Protein AF-A0A923D5Y3-F1 (afdb_monomer)

Radius of gyration: 16.71 Å; Cα contacts (8 Å, |Δi|>4): 85; chains: 1; bounding box: 42×31×34 Å

Structure (mmCIF, N/CA/C/O backbone):
data_AF-A0A923D5Y3-F1
#
_entry.id   AF-A0A923D5Y3-F1
#
loop_
_atom_site.group_PDB
_atom_site.id
_atom_site.type_symbol
_atom_site.label_atom_id
_atom_site.label_alt_id
_atom_site.label_comp_id
_atom_site.label_asym_id
_atom_site.label_entity_id
_atom_site.label_seq_id
_atom_site.pdbx_PDB_ins_code
_atom_site.Cartn_x
_atom_site.Cartn_y
_atom_site.Cartn_z
_atom_site.occupancy
_atom_site.B_iso_or_equiv
_atom_site.auth_seq_id
_atom_site.auth_comp_id
_atom_site.auth_asym_id
_atom_site.auth_atom_id
_atom_site.pdbx_PDB_model_num
ATOM 1 N N . MET A 1 1 ? 22.911 4.602 4.098 1.00 36.56 1 MET A N 1
ATOM 2 C CA . MET A 1 1 ? 21.770 3.759 4.520 1.00 36.56 1 MET A CA 1
ATOM 3 C C . MET A 1 1 ? 20.627 4.672 4.923 1.00 36.56 1 MET A C 1
ATOM 5 O O . MET A 1 1 ? 20.439 4.949 6.097 1.00 36.56 1 MET A O 1
ATOM 9 N N . SER A 1 2 ? 19.920 5.20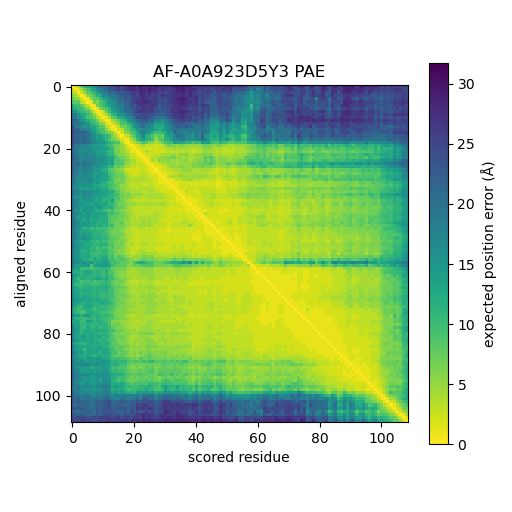9 3.938 1.00 39.72 2 SER A N 1
ATOM 10 C CA . SER A 1 2 ? 18.701 5.985 4.152 1.00 39.72 2 SER A CA 1
ATOM 11 C C . SER A 1 2 ? 17.757 5.620 3.015 1.00 39.72 2 SER A C 1
ATOM 13 O O . SER A 1 2 ? 17.701 6.301 1.995 1.00 39.72 2 SER A O 1
ATOM 15 N N . GLU A 1 3 ? 17.090 4.477 3.151 1.00 41.41 3 GLU A N 1
ATOM 16 C CA . GLU A 1 3 ? 16.022 4.052 2.244 1.00 41.41 3 GLU A CA 1
ATOM 17 C C . GLU A 1 3 ? 14.766 4.871 2.558 1.00 41.41 3 GLU A C 1
ATOM 19 O O . GLU A 1 3 ? 13.811 4.392 3.163 1.00 41.41 3 GLU A O 1
ATOM 24 N N . LYS A 1 4 ? 14.789 6.151 2.183 1.00 42.00 4 LYS A N 1
ATOM 25 C CA . LYS A 1 4 ? 13.557 6.876 1.889 1.00 42.00 4 LYS A CA 1
ATOM 26 C C . LYS A 1 4 ? 13.284 6.622 0.414 1.00 42.00 4 LYS A C 1
ATOM 28 O O . LYS A 1 4 ? 14.034 7.100 -0.433 1.00 42.00 4 LYS A O 1
ATOM 33 N N . PHE A 1 5 ? 12.254 5.840 0.103 1.00 40.81 5 PHE A N 1
ATOM 34 C CA . PHE A 1 5 ? 11.695 5.838 -1.245 1.00 40.81 5 PHE A CA 1
ATOM 35 C C . PHE A 1 5 ? 11.221 7.265 -1.521 1.00 40.81 5 PHE A C 1
ATOM 37 O O . PHE A 1 5 ? 10.327 7.748 -0.844 1.00 40.81 5 PHE A O 1
ATOM 44 N N . ILE A 1 6 ? 11.877 7.984 -2.428 1.00 42.19 6 ILE A N 1
ATOM 45 C CA . ILE A 1 6 ? 11.481 9.350 -2.768 1.00 42.19 6 ILE A CA 1
ATOM 46 C C . ILE A 1 6 ? 10.344 9.273 -3.786 1.00 42.19 6 ILE A C 1
ATOM 48 O O . ILE A 1 6 ? 10.546 8.854 -4.923 1.00 42.19 6 ILE A O 1
ATOM 52 N N . VAL A 1 7 ? 9.169 9.745 -3.386 1.00 45.78 7 VAL A N 1
ATOM 53 C CA . VAL A 1 7 ? 8.266 10.493 -4.264 1.00 45.78 7 VAL A CA 1
ATOM 54 C C . VAL A 1 7 ? 7.799 11.703 -3.468 1.00 45.78 7 VAL A C 1
ATOM 56 O O . VAL A 1 7 ? 7.552 11.603 -2.270 1.00 45.78 7 VAL A O 1
ATOM 59 N N . HIS A 1 8 ? 7.844 12.857 -4.127 1.00 40.53 8 HIS A N 1
ATOM 60 C CA . HIS A 1 8 ? 7.824 14.186 -3.530 1.00 40.53 8 HIS A CA 1
ATOM 61 C C . HIS A 1 8 ? 6.669 14.422 -2.548 1.00 40.53 8 HIS A C 1
ATOM 63 O O . HIS A 1 8 ? 5.522 14.074 -2.821 1.00 40.53 8 HIS A O 1
ATOM 69 N N . ASP A 1 9 ? 7.019 15.087 -1.444 1.00 42.66 9 ASP A N 1
ATOM 70 C CA . ASP A 1 9 ? 6.130 15.630 -0.423 1.00 42.66 9 ASP A CA 1
ATOM 71 C C . ASP A 1 9 ? 4.900 16.329 -1.026 1.00 42.66 9 ASP A C 1
ATOM 73 O O . ASP A 1 9 ? 5.021 17.305 -1.768 1.00 42.66 9 ASP A O 1
ATOM 77 N N . LEU A 1 10 ? 3.709 15.896 -0.612 1.00 44.69 10 LEU A N 1
ATOM 78 C CA . LEU A 1 10 ? 2.531 16.755 -0.563 1.00 44.69 10 LEU A CA 1
ATOM 79 C C . LEU A 1 10 ? 2.150 16.905 0.905 1.00 44.69 10 LEU A C 1
ATOM 81 O O . LEU A 1 10 ? 1.468 16.072 1.498 1.00 44.69 10 LEU A O 1
ATOM 85 N N . GLN A 1 11 ? 2.667 17.975 1.502 1.00 43.66 11 GLN A N 1
ATOM 86 C CA . GLN A 1 11 ? 2.277 18.439 2.822 1.00 43.66 11 GLN A CA 1
ATOM 87 C C . GLN A 1 11 ? 0.757 18.679 2.856 1.00 43.66 11 GLN A C 1
ATOM 89 O O . GLN A 1 11 ? 0.255 19.612 2.238 1.00 43.66 11 GLN A O 1
ATOM 94 N N . GLY A 1 12 ? 0.040 17.874 3.637 1.00 47.16 12 GLY A N 1
ATOM 95 C CA . GLY A 1 12 ? -0.961 18.427 4.552 1.00 47.16 12 GLY A CA 1
ATOM 96 C C . GLY A 1 12 ? -2.444 18.223 4.254 1.00 47.16 12 GLY A C 1
ATOM 97 O O . GLY A 1 12 ? -3.210 18.280 5.205 1.00 47.16 12 GLY A O 1
ATOM 98 N N . GLU A 1 13 ? -2.885 17.913 3.038 1.00 43.97 13 GLU A N 1
ATOM 99 C CA . GLU A 1 13 ? -4.293 17.561 2.782 1.00 43.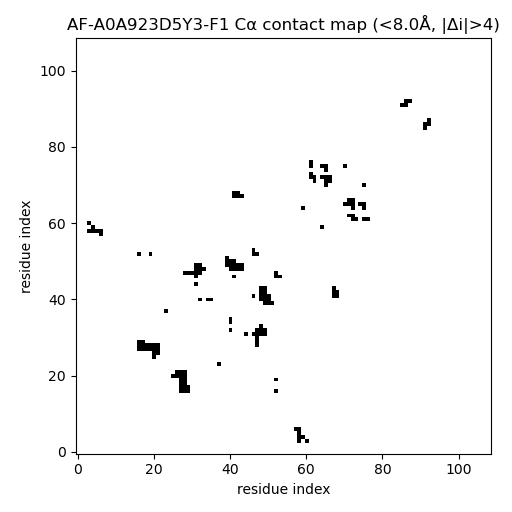97 13 GLU A CA 1
ATOM 100 C C . GLU A 1 13 ? -4.371 16.469 1.711 1.00 43.97 13 GLU A C 1
ATOM 102 O O . GLU A 1 13 ? -3.552 16.431 0.797 1.00 43.97 13 GLU A O 1
ATOM 107 N N . CYS A 1 14 ? -5.334 15.552 1.828 1.00 46.88 14 CYS A N 1
ATOM 108 C CA . CYS A 1 14 ? -5.532 14.432 0.905 1.00 46.88 14 CYS A CA 1
ATOM 109 C C . CYS A 1 14 ? -6.626 14.760 -0.141 1.00 46.88 14 CYS A C 1
ATOM 111 O O . CYS A 1 14 ? -7.755 14.294 0.019 1.00 46.88 14 CYS A O 1
ATOM 113 N N . PRO A 1 15 ? -6.356 15.497 -1.242 1.00 51.91 15 PRO A N 1
ATOM 114 C CA . PRO A 1 15 ? -7.381 15.853 -2.233 1.00 51.91 15 PRO A CA 1
ATOM 115 C C . PRO A 1 15 ? -7.836 14.671 -3.113 1.00 51.91 15 PRO A C 1
ATOM 117 O O . PRO A 1 15 ? -8.761 14.810 -3.911 1.00 51.91 15 PRO A O 1
ATOM 120 N N . LEU A 1 16 ? -7.197 13.499 -2.996 1.00 52.81 16 LEU A N 1
ATOM 121 C CA . LEU A 1 16 ? -7.345 12.377 -3.934 1.00 52.81 16 LEU A CA 1
ATOM 122 C C . LEU A 1 16 ? -8.346 11.291 -3.496 1.00 52.81 16 LEU A C 1
ATOM 124 O O . LEU A 1 16 ? -8.509 10.290 -4.188 1.00 52.81 16 LEU A O 1
ATOM 128 N N . THR A 1 17 ? -9.064 11.459 -2.387 1.00 56.12 17 THR A N 1
ATOM 129 C CA . THR A 1 17 ? -10.107 10.498 -1.965 1.00 56.12 17 THR A CA 1
ATOM 130 C C . THR A 1 17 ? -11.287 10.459 -2.954 1.00 56.12 17 THR A C 1
ATOM 132 O O . THR A 1 17 ? -11.890 9.412 -3.188 1.00 56.12 17 THR A O 1
ATOM 135 N N . ASN A 1 18 ? -11.532 11.567 -3.662 1.00 58.53 18 ASN A N 1
ATOM 136 C CA . ASN A 1 18 ? -12.633 11.723 -4.617 1.00 58.53 18 ASN A CA 1
ATOM 137 C C . ASN A 1 18 ? -12.410 11.120 -6.019 1.00 58.53 18 ASN A C 1
ATOM 139 O O . ASN A 1 18 ? -13.321 11.186 -6.842 1.00 58.53 18 ASN A O 1
ATOM 143 N N . ILE A 1 19 ? -11.251 10.527 -6.323 1.00 68.88 19 ILE A N 1
ATOM 144 C CA . ILE A 1 19 ? -10.992 9.907 -7.643 1.00 68.88 19 ILE A CA 1
ATOM 145 C C . ILE A 1 19 ? -11.030 8.378 -7.627 1.00 68.88 19 ILE A C 1
ATOM 147 O O . ILE A 1 19 ? -11.199 7.753 -8.676 1.00 68.88 19 ILE A O 1
ATOM 151 N N . TYR A 1 20 ? -10.910 7.752 -6.459 1.00 75.75 20 TYR A N 1
ATOM 152 C CA . TYR A 1 20 ? -10.777 6.303 -6.374 1.00 75.75 20 TYR A CA 1
ATOM 153 C C . TYR A 1 20 ? -12.096 5.633 -6.008 1.00 75.75 20 TYR A C 1
ATOM 155 O O . TYR A 1 20 ? -12.775 6.015 -5.056 1.00 75.75 20 TYR A O 1
ATOM 163 N N . LYS A 1 21 ? -12.465 4.608 -6.783 1.00 83.94 21 LYS A N 1
ATOM 164 C CA . LYS A 1 21 ? -13.668 3.805 -6.549 1.00 83.94 21 LYS A CA 1
ATOM 165 C C . LYS A 1 21 ? -13.351 2.632 -5.635 1.00 83.94 21 LYS A C 1
ATOM 167 O O . LYS A 1 21 ? -12.441 1.846 -5.895 1.00 83.94 21 LYS A O 1
ATOM 172 N N . CYS A 1 22 ? -14.156 2.468 -4.595 1.00 85.06 22 CYS A N 1
ATOM 173 C CA . CYS A 1 22 ? -14.118 1.292 -3.750 1.00 85.06 22 CYS A CA 1
ATOM 174 C C . CYS A 1 22 ? -14.478 0.060 -4.588 1.00 85.06 22 CYS A C 1
ATOM 176 O O . CYS A 1 22 ? -15.593 -0.044 -5.097 1.00 85.06 22 CYS A O 1
ATOM 178 N N . LYS A 1 23 ? -13.572 -0.917 -4.672 1.00 81.50 23 LYS A N 1
ATOM 179 C CA . LYS A 1 23 ? -13.820 -2.176 -5.393 1.00 81.50 23 LYS A CA 1
ATOM 180 C C . LYS A 1 23 ? -15.042 -2.941 -4.859 1.00 81.50 23 LYS A C 1
ATOM 182 O O . LYS A 1 23 ? -15.693 -3.642 -5.623 1.00 81.50 23 LYS A O 1
ATOM 187 N N . LYS A 1 24 ? -15.351 -2.806 -3.562 1.00 81.44 24 LYS A N 1
ATOM 188 C CA . LYS A 1 24 ? -16.465 -3.510 -2.906 1.00 81.44 24 LYS A CA 1
ATOM 189 C C . LYS A 1 24 ? -17.784 -2.731 -2.939 1.00 81.44 24 LYS A C 1
ATOM 191 O O . LYS A 1 24 ? -18.810 -3.310 -3.265 1.00 81.44 24 LYS A O 1
ATOM 196 N N . ARG A 1 25 ? -17.763 -1.429 -2.618 1.00 79.88 25 ARG A N 1
ATOM 197 C CA . ARG A 1 25 ? -18.965 -0.565 -2.602 1.00 79.88 25 ARG A CA 1
ATOM 198 C C . ARG A 1 25 ? -19.346 -0.031 -3.988 1.00 79.88 25 ARG A C 1
ATOM 200 O O . ARG A 1 25 ? -20.463 0.436 -4.162 1.00 79.88 25 ARG A O 1
ATOM 207 N N . GLY A 1 26 ? -18.423 -0.014 -4.952 1.00 81.75 26 GLY A N 1
ATOM 208 C CA . GLY A 1 26 ? -18.616 0.556 -6.293 1.00 81.75 26 GLY A CA 1
ATOM 209 C C . GLY A 1 26 ? -18.617 2.094 -6.362 1.00 81.75 26 GLY A C 1
ATOM 210 O O . GLY A 1 26 ? -18.371 2.651 -7.432 1.00 81.75 26 GLY A O 1
ATOM 211 N N . GLY A 1 27 ? -18.853 2.781 -5.239 1.00 84.06 27 GLY A N 1
ATOM 212 C CA . GLY A 1 27 ? -18.798 4.242 -5.104 1.00 84.06 27 GLY A CA 1
ATOM 213 C C . GLY A 1 27 ? -17.398 4.795 -4.819 1.00 84.06 27 GLY A C 1
ATOM 214 O O . GLY A 1 27 ? -16.455 4.039 -4.579 1.00 84.06 27 GLY A O 1
ATOM 215 N N . LEU A 1 28 ? -17.267 6.122 -4.845 1.00 86.00 28 LEU A N 1
ATOM 216 C CA . LEU A 1 28 ? -16.029 6.826 -4.493 1.00 86.00 28 LEU A CA 1
ATOM 217 C C . LEU A 1 28 ? -15.686 6.638 -3.008 1.00 86.00 28 LEU A C 1
ATOM 219 O O . LEU A 1 28 ? -16.579 6.528 -2.166 1.00 86.00 28 LEU A O 1
ATOM 223 N N . ILE A 1 29 ? -14.394 6.589 -2.683 1.00 86.50 29 ILE A N 1
ATOM 224 C CA . ILE A 1 29 ? -13.918 6.424 -1.305 1.00 86.50 29 ILE A CA 1
ATOM 225 C C . ILE A 1 29 ? -13.883 7.798 -0.624 1.00 86.50 29 ILE A C 1
ATOM 227 O O . ILE A 1 29 ? -12.839 8.429 -0.554 1.00 86.50 29 ILE A O 1
ATOM 231 N N . GLN A 1 30 ? -15.036 8.276 -0.154 1.00 83.44 30 GLN A N 1
ATOM 232 C CA . GLN A 1 30 ? -15.179 9.616 0.447 1.00 83.44 30 GLN A CA 1
ATOM 233 C C . GLN A 1 30 ? -15.201 9.606 1.977 1.00 83.44 30 GLN A C 1
ATOM 235 O O . GLN A 1 30 ? -14.979 10.629 2.614 1.00 83.44 30 GLN A O 1
ATOM 240 N N . GLU A 1 31 ? -15.469 8.448 2.566 1.00 86.56 31 GLU A N 1
ATOM 241 C CA . GLU A 1 31 ? -15.677 8.273 3.996 1.00 86.56 31 GLU A CA 1
ATOM 242 C C . GLU A 1 31 ? -15.020 6.979 4.470 1.00 86.56 31 GLU A C 1
ATOM 244 O O . GLU A 1 31 ? -14.6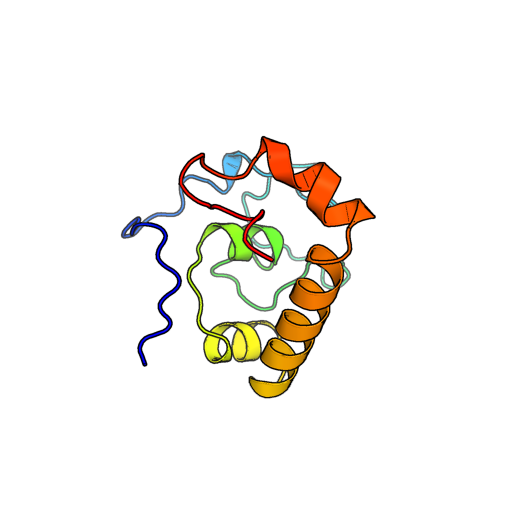62 6.101 3.673 1.00 86.56 31 GLU A O 1
ATOM 249 N N . VAL A 1 32 ? -14.883 6.864 5.787 1.00 89.81 32 VAL A N 1
ATOM 250 C CA . VAL A 1 32 ? -14.333 5.681 6.438 1.00 89.81 32 VAL A CA 1
ATOM 251 C C . VAL A 1 32 ? -15.145 4.448 6.042 1.00 89.81 32 VAL A C 1
ATOM 253 O O . VAL A 1 32 ? -16.369 4.412 6.142 1.00 89.81 32 VAL A O 1
ATOM 256 N N . CYS A 1 33 ? -14.465 3.396 5.591 1.00 90.56 33 CYS A N 1
ATOM 257 C CA . CYS A 1 33 ? -15.126 2.129 5.324 1.00 90.56 33 CYS A CA 1
ATOM 258 C C . CYS A 1 33 ? -15.555 1.475 6.651 1.00 90.56 33 CYS A C 1
ATOM 260 O O . CYS A 1 33 ? -14.710 1.132 7.483 1.00 90.56 33 CYS A O 1
ATOM 262 N N . GLU A 1 34 ? -16.856 1.255 6.843 1.00 89.75 34 GLU A N 1
ATOM 263 C CA . GLU A 1 34 ? -17.412 0.561 8.021 1.00 89.75 34 GLU A CA 1
ATOM 264 C C . GLU A 1 34 ? -17.473 -0.962 7.847 1.00 89.75 34 GLU A C 1
ATOM 266 O O . GLU A 1 34 ? -17.515 -1.712 8.819 1.00 89.75 34 GLU A O 1
ATOM 271 N N . ASP A 1 35 ? -17.407 -1.442 6.606 1.00 89.75 35 ASP A N 1
ATOM 272 C CA . ASP A 1 35 ? -17.493 -2.864 6.301 1.00 89.75 35 ASP A CA 1
ATOM 273 C C . ASP A 1 35 ? -16.245 -3.608 6.799 1.00 89.75 35 ASP A C 1
ATOM 275 O O . ASP A 1 35 ? -15.152 -3.513 6.226 1.00 89.75 35 ASP A O 1
ATOM 279 N N . SER A 1 36 ? -16.417 -4.362 7.884 1.00 89.69 36 SER A N 1
ATOM 280 C CA . SER A 1 36 ? -15.376 -5.177 8.513 1.00 89.69 36 SER A CA 1
ATOM 281 C C . SER A 1 36 ? -14.939 -6.369 7.657 1.00 89.69 36 SER A C 1
ATOM 283 O O . SER A 1 36 ? -13.842 -6.888 7.849 1.00 89.69 36 SER A O 1
ATOM 285 N N . THR A 1 37 ? -15.759 -6.765 6.681 1.00 90.62 37 THR A N 1
ATOM 286 C CA . THR A 1 37 ? -15.511 -7.881 5.757 1.00 90.62 37 THR A CA 1
ATOM 287 C C . THR A 1 37 ? -14.901 -7.421 4.430 1.00 90.62 37 THR A C 1
ATOM 289 O O . THR A 1 37 ? -14.834 -8.184 3.463 1.00 90.62 37 THR A O 1
ATOM 292 N N . CYS A 1 38 ? -14.522 -6.146 4.305 1.00 89.00 38 CYS A N 1
ATOM 293 C CA . CYS A 1 38 ? -13.863 -5.641 3.105 1.00 89.00 38 CYS A CA 1
ATOM 294 C C . CYS A 1 38 ? -12.476 -6.286 2.932 1.00 89.00 38 CYS A C 1
ATOM 296 O O . CYS A 1 38 ? -11.655 -6.257 3.842 1.00 89.00 38 CYS A O 1
ATOM 298 N N . GLU A 1 39 ? -12.209 -6.836 1.741 1.00 88.94 39 GLU A N 1
ATOM 299 C CA . GLU A 1 39 ? -10.926 -7.472 1.383 1.00 88.94 39 GLU A CA 1
ATOM 300 C C . GLU A 1 39 ? -9.734 -6.523 1.584 1.00 88.94 39 GLU A C 1
ATOM 302 O O . GLU A 1 39 ? -8.651 -6.942 1.975 1.00 88.94 39 GLU A O 1
ATOM 307 N N . TRP A 1 40 ? -9.958 -5.230 1.349 1.00 89.25 40 TRP A N 1
ATOM 308 C CA . TRP A 1 40 ? -8.944 -4.175 1.401 1.00 89.25 40 TRP A CA 1
ATOM 309 C C . TRP A 1 40 ? -9.041 -3.346 2.680 1.00 89.25 40 TRP A C 1
ATOM 311 O O . TRP A 1 40 ? -8.630 -2.183 2.692 1.00 89.25 40 TRP A O 1
ATOM 321 N N . ARG A 1 41 ? -9.659 -3.901 3.730 1.00 90.69 41 ARG A N 1
ATOM 322 C CA . ARG A 1 41 ? -9.819 -3.196 4.995 1.00 90.69 41 ARG A CA 1
ATOM 323 C C . ARG A 1 41 ? -8.464 -3.010 5.664 1.00 90.69 41 ARG A C 1
ATOM 325 O O . ARG A 1 41 ? -7.773 -3.978 5.967 1.00 90.69 41 ARG A O 1
ATOM 332 N N . LEU A 1 42 ? -8.153 -1.760 5.973 1.00 90.81 42 LEU A N 1
ATOM 333 C CA . LEU A 1 42 ? -7.045 -1.366 6.834 1.00 90.81 42 LEU A CA 1
ATOM 334 C C . LEU A 1 42 ? -7.622 -0.825 8.145 1.00 90.81 42 LEU A C 1
ATOM 336 O O . LEU A 1 42 ? -8.637 -0.139 8.116 1.00 90.81 42 LEU A O 1
ATOM 340 N N . LYS A 1 43 ? -7.022 -1.122 9.299 1.00 89.12 43 LYS A N 1
ATOM 341 C CA . LYS A 1 43 ? -7.478 -0.569 10.590 1.00 89.12 43 LYS A CA 1
ATOM 342 C C . LYS A 1 43 ? -6.822 0.791 10.845 1.00 89.12 43 LYS A C 1
ATOM 344 O O . LYS A 1 43 ? -6.024 0.930 11.763 1.00 89.12 43 LYS A O 1
ATOM 349 N N . ASN A 1 44 ? -7.113 1.762 9.985 1.00 87.69 44 ASN A N 1
ATOM 350 C CA . ASN A 1 44 ? -6.581 3.116 10.086 1.00 87.69 44 ASN A CA 1
ATOM 351 C C . ASN A 1 44 ? -7.566 4.109 9.447 1.00 87.69 44 ASN A C 1
ATOM 353 O O . ASN A 1 44 ? -7.738 4.132 8.224 1.00 87.69 44 ASN A O 1
ATOM 357 N N . GLU A 1 45 ? -8.200 4.932 10.281 1.00 87.19 45 GLU A N 1
ATOM 358 C CA . GLU A 1 45 ? -9.197 5.917 9.850 1.00 87.19 45 GLU A CA 1
ATOM 359 C C . GLU A 1 45 ? -8.587 7.051 9.020 1.00 87.19 45 GLU A C 1
ATOM 361 O O . GLU A 1 45 ? -9.250 7.554 8.115 1.00 87.19 45 GLU A O 1
ATOM 366 N N . GLY A 1 46 ? -7.305 7.373 9.233 1.00 85.38 46 GLY A N 1
ATOM 367 C CA . GLY A 1 46 ? -6.567 8.347 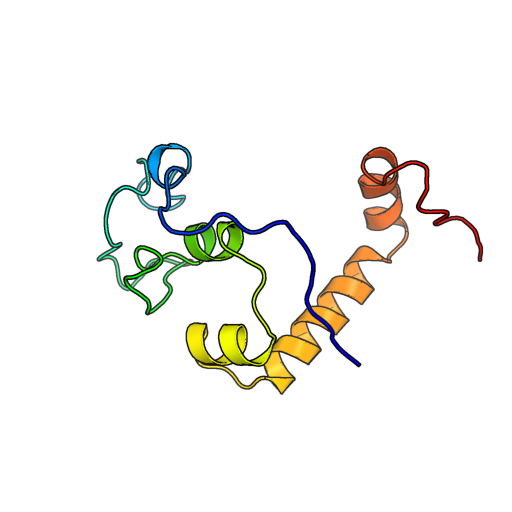8.421 1.00 85.38 46 GLY A CA 1
ATOM 368 C C . GLY A 1 46 ? -6.462 7.943 6.947 1.00 85.38 46 GLY A C 1
ATOM 369 O O . GLY A 1 46 ? -6.355 8.798 6.075 1.00 85.38 46 GLY A O 1
ATOM 370 N N . PHE A 1 47 ? -6.589 6.646 6.652 1.00 87.88 47 PHE A N 1
ATOM 371 C CA . PHE A 1 47 ? -6.671 6.110 5.290 1.00 87.88 47 PHE A CA 1
ATOM 372 C C . PHE A 1 47 ? -8.065 5.574 4.953 1.00 87.88 47 PHE A C 1
ATOM 374 O O . PHE A 1 47 ? -8.204 4.654 4.144 1.00 87.88 47 PHE A O 1
ATOM 381 N N . LEU A 1 48 ? -9.111 6.110 5.591 1.00 89.69 48 LEU A N 1
ATOM 382 C CA . LEU A 1 48 ? -10.511 5.734 5.363 1.00 89.69 48 LEU A CA 1
ATOM 383 C C . LEU A 1 48 ? -10.768 4.223 5.517 1.00 89.69 48 LEU A C 1
ATOM 385 O O . LEU A 1 48 ? -11.639 3.647 4.859 1.00 89.69 48 LEU A O 1
ATOM 389 N N . ASN A 1 49 ? -9.996 3.559 6.381 1.00 91.12 49 ASN A N 1
ATOM 390 C CA . ASN A 1 49 ? -9.971 2.109 6.548 1.00 91.12 49 ASN A CA 1
ATOM 391 C C . ASN A 1 49 ? -9.726 1.313 5.248 1.00 91.12 49 ASN A C 1
ATOM 393 O O . ASN A 1 49 ? -10.210 0.185 5.105 1.00 91.12 49 ASN A O 1
ATOM 397 N N . CYS A 1 50 ? -8.980 1.869 4.289 1.00 89.06 50 CYS A N 1
ATOM 398 C CA . CYS A 1 50 ? -8.757 1.261 2.980 1.00 89.06 50 CYS A CA 1
ATOM 399 C C . CYS A 1 50 ? -7.272 1.219 2.596 1.00 89.06 50 CYS A C 1
ATOM 401 O O . CYS A 1 50 ? -6.619 2.251 2.446 1.00 89.06 50 CYS A O 1
ATOM 403 N N . THR A 1 51 ? -6.747 0.020 2.325 1.00 88.44 51 THR A N 1
ATOM 404 C CA . THR A 1 51 ? -5.361 -0.160 1.852 1.00 88.44 51 THR A CA 1
ATOM 405 C C . THR A 1 51 ? -5.100 0.584 0.541 1.00 88.44 51 THR A C 1
ATOM 407 O O . THR A 1 51 ? -4.020 1.125 0.343 1.00 88.44 51 THR A O 1
ATOM 410 N N . TRP A 1 52 ? -6.096 0.658 -0.346 1.00 86.12 52 TRP A N 1
ATOM 411 C CA . TRP A 1 52 ? -5.969 1.335 -1.640 1.00 86.12 52 TRP A CA 1
ATOM 412 C C . TRP A 1 52 ? -5.755 2.848 -1.481 1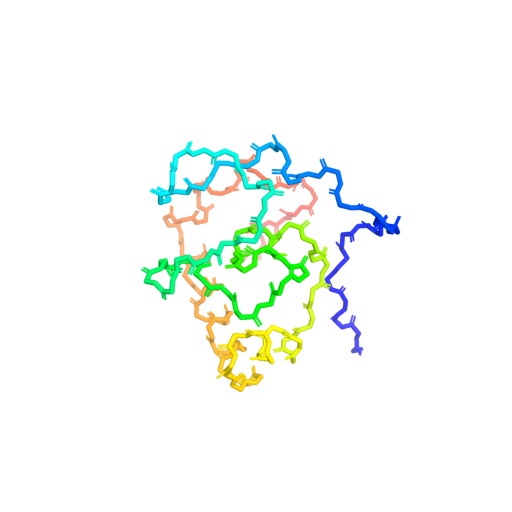.00 86.12 52 TRP A C 1
ATOM 414 O O . TRP A 1 52 ? -4.997 3.454 -2.232 1.00 86.12 52 TRP A O 1
ATOM 424 N N . VAL A 1 53 ? -6.385 3.447 -0.468 1.00 84.94 53 VAL A N 1
ATOM 425 C CA . VAL A 1 53 ? -6.168 4.850 -0.093 1.00 84.94 53 VAL A CA 1
ATOM 426 C C . VAL A 1 53 ? -4.750 5.006 0.446 1.00 84.94 53 VAL A C 1
ATOM 428 O O . VAL A 1 53 ? -3.999 5.809 -0.094 1.00 84.94 53 VAL A O 1
ATOM 431 N N . ALA A 1 54 ? -4.347 4.173 1.413 1.00 86.12 54 ALA A N 1
ATOM 432 C CA . ALA A 1 54 ? -3.007 4.217 2.002 1.00 86.12 54 ALA A CA 1
ATOM 433 C C . ALA A 1 54 ? -1.886 4.152 0.947 1.00 8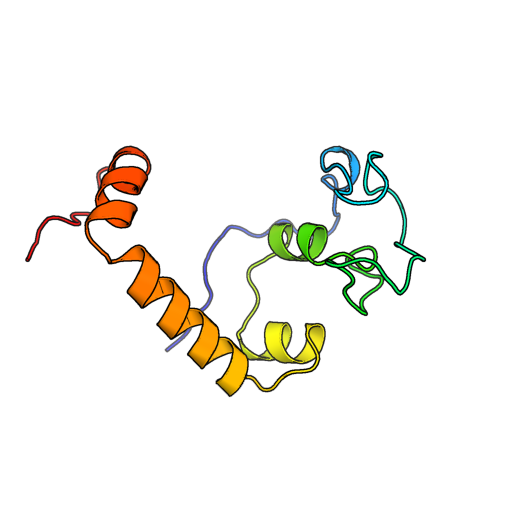6.12 54 ALA A C 1
ATOM 435 O O . ALA A 1 54 ? -0.966 4.960 0.990 1.00 86.12 54 ALA A O 1
ATOM 436 N N . CYS A 1 55 ? -1.986 3.275 -0.060 1.00 85.56 55 CYS A N 1
ATOM 437 C CA . CYS A 1 55 ? -0.970 3.141 -1.114 1.00 85.56 55 CYS A CA 1
ATOM 438 C C . CYS A 1 55 ? -0.688 4.428 -1.913 1.00 85.56 55 CYS A C 1
ATOM 440 O O . CYS A 1 55 ? 0.372 4.520 -2.525 1.00 85.56 55 CYS A O 1
ATOM 442 N N . ASN A 1 56 ? -1.602 5.404 -1.916 1.00 83.31 56 ASN A N 1
ATOM 443 C CA . ASN A 1 56 ? -1.435 6.669 -2.638 1.00 83.31 56 ASN A CA 1
ATOM 444 C C . ASN A 1 56 ? -0.762 7.780 -1.811 1.00 83.31 56 ASN A C 1
ATOM 446 O O . ASN A 1 56 ? -0.460 8.829 -2.369 1.00 83.31 56 ASN A O 1
ATOM 450 N N . PHE A 1 57 ? -0.525 7.567 -0.512 1.00 78.12 57 PHE A N 1
ATOM 451 C CA . PHE A 1 57 ? 0.063 8.570 0.394 1.00 78.12 57 PHE A CA 1
ATOM 452 C C . PHE A 1 57 ? 1.508 8.272 0.802 1.00 78.12 57 PHE A C 1
ATOM 454 O O . PHE A 1 57 ? 2.068 8.983 1.631 1.00 78.12 57 PHE A O 1
ATOM 461 N N . GLY A 1 58 ? 2.108 7.220 0.240 1.00 70.88 58 GLY A N 1
ATOM 462 C CA . GLY A 1 58 ? 3.503 6.880 0.496 1.00 70.88 58 GLY A CA 1
ATOM 463 C C . GLY A 1 58 ? 4.464 7.992 0.053 1.00 70.88 58 GLY A C 1
ATOM 464 O O . GLY A 1 58 ? 4.121 8.812 -0.799 1.00 70.88 58 GLY A O 1
ATOM 465 N N . PRO A 1 59 ? 5.687 7.996 0.595 1.00 81.12 59 PRO A N 1
ATOM 466 C CA . PRO A 1 59 ? 6.409 6.788 1.000 1.00 81.12 59 PRO A CA 1
ATOM 467 C C . PRO A 1 59 ? 6.237 6.384 2.472 1.00 81.12 59 PRO A C 1
ATOM 469 O O . PRO A 1 59 ? 6.237 7.224 3.361 1.00 81.12 59 PRO A O 1
ATOM 472 N N . PHE A 1 60 ? 6.176 5.071 2.719 1.00 88.12 60 PHE A N 1
ATOM 473 C CA . PHE A 1 60 ? 6.214 4.479 4.060 1.00 88.12 60 PHE A CA 1
ATOM 474 C C . PHE A 1 60 ? 7.426 3.565 4.205 1.00 88.12 60 PHE A C 1
ATOM 476 O O . PHE A 1 60 ? 7.843 2.896 3.255 1.00 88.12 60 PHE A O 1
ATOM 483 N N . THR A 1 61 ? 7.965 3.496 5.412 1.00 92.50 61 THR A N 1
ATOM 484 C CA . THR A 1 61 ? 8.992 2.532 5.803 1.00 92.50 61 THR A CA 1
ATOM 485 C C . THR A 1 61 ? 8.395 1.134 5.998 1.00 92.50 61 THR A C 1
ATOM 487 O O . THR A 1 61 ? 7.201 0.964 6.244 1.00 92.50 61 THR A O 1
ATOM 490 N N . LEU A 1 62 ? 9.239 0.095 5.948 1.00 93.81 62 LEU A N 1
ATOM 491 C CA . LEU A 1 62 ? 8.812 -1.289 6.218 1.00 93.81 62 LEU A CA 1
ATOM 492 C C . LEU A 1 62 ? 8.205 -1.471 7.619 1.00 93.81 62 LEU A C 1
ATOM 494 O O . LEU A 1 62 ? 7.418 -2.392 7.830 1.00 93.81 62 LEU A O 1
ATOM 498 N N . GLU A 1 63 ? 8.609 -0.629 8.571 1.00 94.00 63 GLU A N 1
ATOM 499 C CA . GLU A 1 63 ? 8.118 -0.648 9.948 1.00 94.00 63 GLU A CA 1
ATOM 500 C C . GLU A 1 63 ? 6.715 -0.047 10.034 1.00 94.00 63 GLU A C 1
ATOM 502 O O . GLU A 1 63 ? 5.800 -0.742 10.466 1.00 94.00 63 GLU A O 1
ATOM 507 N N . GLU A 1 64 ? 6.509 1.150 9.475 1.00 92.00 64 GLU A N 1
ATOM 508 C CA . GLU A 1 64 ? 5.188 1.797 9.387 1.00 92.00 64 GLU A CA 1
ATOM 509 C C . GLU A 1 64 ? 4.173 0.922 8.633 1.00 92.00 64 GLU A C 1
ATOM 511 O O . GLU A 1 64 ? 3.031 0.761 9.065 1.00 92.00 64 GLU A O 1
ATOM 516 N N . VAL A 1 65 ? 4.582 0.288 7.526 1.00 92.00 65 VAL A N 1
ATOM 517 C CA . VAL A 1 65 ? 3.720 -0.661 6.796 1.00 92.00 65 VAL A CA 1
ATOM 518 C C . VAL A 1 65 ? 3.391 -1.886 7.652 1.00 92.00 65 VAL A C 1
ATOM 520 O O . VAL A 1 65 ? 2.260 -2.375 7.616 1.00 92.00 65 VAL A O 1
ATOM 523 N N . GLY A 1 66 ? 4.361 -2.386 8.420 1.00 93.12 66 GLY A N 1
ATOM 524 C CA . GLY A 1 66 ? 4.162 -3.501 9.342 1.00 93.12 66 GLY A CA 1
ATOM 525 C C . GLY A 1 66 ? 3.123 -3.176 10.413 1.00 93.12 66 GLY A C 1
ATOM 526 O O . GLY A 1 66 ? 2.168 -3.935 10.586 1.00 93.12 66 GLY A O 1
ATOM 527 N N . GLU A 1 67 ? 3.259 -2.019 11.061 1.00 91.88 67 GLU A N 1
ATOM 528 C CA . GLU A 1 67 ? 2.316 -1.523 12.068 1.00 91.88 67 GLU A CA 1
ATOM 529 C C . GLU A 1 67 ? 0.903 -1.359 11.497 1.00 91.88 67 GLU A C 1
ATOM 531 O O . GLU A 1 67 ? -0.050 -1.911 12.051 1.00 91.88 67 GLU A O 1
ATOM 536 N N . MET A 1 68 ? 0.761 -0.695 10.342 1.00 90.44 68 MET A N 1
ATOM 537 C CA . MET A 1 68 ? -0.537 -0.499 9.682 1.00 90.44 68 MET A CA 1
ATOM 538 C C . MET A 1 68 ? -1.237 -1.821 9.336 1.00 90.44 68 MET A C 1
ATOM 540 O O . MET A 1 68 ? -2.460 -1.930 9.445 1.00 90.44 68 MET A O 1
ATOM 544 N N . MET A 1 69 ? -0.471 -2.830 8.914 1.00 89.81 69 MET A N 1
ATOM 545 C CA . MET A 1 69 ? -0.991 -4.130 8.477 1.00 89.81 69 MET A CA 1
ATOM 546 C C . MET A 1 69 ? -1.057 -5.171 9.609 1.00 89.81 69 MET A C 1
ATOM 548 O O . MET A 1 69 ? -1.540 -6.282 9.380 1.00 89.81 69 MET A O 1
ATOM 552 N N . GLY A 1 70 ? -0.583 -4.844 10.816 1.00 92.44 70 GLY A N 1
ATOM 553 C CA . GLY A 1 70 ? -0.538 -5.764 11.955 1.00 92.44 70 GLY A CA 1
ATOM 554 C C . GLY A 1 70 ? 0.417 -6.947 11.759 1.00 92.44 70 GLY A C 1
ATOM 555 O O . GLY A 1 70 ? 0.133 -8.057 12.211 1.00 92.44 70 GLY A O 1
ATOM 556 N N . VAL A 1 71 ? 1.529 -6.739 11.052 1.00 94.38 71 VAL A N 1
ATOM 557 C CA . VAL A 1 71 ? 2.557 -7.759 10.788 1.00 94.38 71 VAL A CA 1
ATOM 558 C C . VAL A 1 71 ? 3.950 -7.229 11.120 1.00 94.38 71 VAL A C 1
ATOM 560 O O . VAL A 1 71 ? 4.175 -6.032 11.236 1.00 94.38 71 VAL A O 1
ATOM 563 N N . THR A 1 72 ? 4.927 -8.122 11.262 1.00 96.88 72 THR A N 1
ATOM 564 C CA . THR A 1 72 ? 6.298 -7.703 11.574 1.00 96.88 72 THR A CA 1
ATOM 565 C C . THR A 1 72 ? 6.975 -7.024 10.379 1.00 96.88 72 THR A C 1
ATOM 567 O O . THR A 1 72 ? 6.735 -7.387 9.223 1.00 96.88 72 THR A O 1
ATOM 570 N N . ARG A 1 73 ? 7.912 -6.107 10.653 1.00 96.88 73 ARG A N 1
ATOM 571 C CA . ARG A 1 73 ? 8.795 -5.492 9.642 1.00 96.88 73 ARG A CA 1
ATOM 572 C C . ARG A 1 73 ? 9.439 -6.532 8.718 1.00 96.88 73 ARG A C 1
ATOM 574 O O . ARG A 1 73 ? 9.447 -6.384 7.498 1.00 96.88 73 ARG A O 1
ATOM 581 N N . GLU A 1 74 ? 9.948 -7.621 9.293 1.00 97.38 74 GLU A N 1
ATOM 582 C CA . GLU A 1 74 ? 10.594 -8.695 8.531 1.00 97.38 74 GLU A CA 1
ATOM 583 C C . GLU A 1 74 ? 9.612 -9.420 7.602 1.00 97.38 74 GLU A C 1
ATOM 585 O O . GLU A 1 74 ? 9.975 -9.813 6.492 1.00 97.38 74 GLU A O 1
ATOM 590 N N . ARG A 1 75 ? 8.340 -9.549 8.000 1.00 97.38 75 ARG A N 1
ATOM 591 C CA . ARG A 1 75 ? 7.312 -10.110 7.123 1.00 97.38 75 ARG A CA 1
ATOM 592 C C . ARG A 1 75 ? 7.076 -9.228 5.896 1.00 97.38 75 ARG A C 1
ATOM 594 O O . ARG A 1 75 ? 6.963 -9.774 4.797 1.00 97.38 75 ARG A O 1
ATOM 601 N N . ILE A 1 76 ? 7.038 -7.903 6.059 1.00 96.56 76 ILE A N 1
ATOM 602 C CA . ILE A 1 76 ? 6.931 -6.965 4.930 1.00 96.56 76 ILE A CA 1
ATOM 603 C C . ILE A 1 76 ? 8.153 -7.095 4.012 1.00 96.56 76 ILE A C 1
ATOM 605 O O . ILE A 1 76 ? 7.980 -7.307 2.811 1.00 96.56 76 ILE A O 1
ATOM 609 N N . ARG A 1 77 ? 9.372 -7.112 4.571 1.00 96.88 77 ARG A N 1
ATOM 610 C CA . ARG A 1 77 ? 10.623 -7.297 3.806 1.00 96.88 77 ARG A CA 1
ATOM 611 C C . ARG A 1 77 ? 10.620 -8.579 2.964 1.00 96.88 77 ARG A C 1
ATOM 613 O O . ARG A 1 77 ? 11.034 -8.590 1.807 1.00 96.88 77 ARG A O 1
ATOM 620 N N . GLN A 1 78 ? 10.134 -9.686 3.525 1.00 97.81 78 GLN A N 1
ATOM 621 C CA . GLN A 1 78 ? 10.017 -10.955 2.798 1.00 97.81 78 GLN A CA 1
ATOM 622 C C . GLN A 1 78 ? 9.015 -10.882 1.637 1.00 97.81 78 GLN A C 1
ATOM 624 O O . GLN A 1 78 ? 9.261 -11.459 0.573 1.00 97.81 78 GLN A O 1
ATOM 629 N N . ILE A 1 79 ? 7.875 -10.211 1.837 1.00 96.50 79 ILE A N 1
ATOM 630 C CA . ILE A 1 79 ? 6.861 -10.013 0.792 1.00 96.50 79 ILE A CA 1
ATOM 631 C C . ILE A 1 79 ? 7.441 -9.166 -0.343 1.00 96.50 79 ILE A C 1
ATOM 633 O O . ILE A 1 79 ? 7.305 -9.556 -1.504 1.00 96.50 79 ILE A O 1
ATOM 637 N N . GLU A 1 80 ? 8.133 -8.077 -0.010 1.00 94.19 80 GLU A N 1
ATOM 638 C CA . GLU A 1 80 ? 8.822 -7.205 -0.963 1.00 94.19 80 GLU A CA 1
ATOM 639 C C . GLU A 1 80 ? 9.846 -7.985 -1.794 1.00 94.19 80 GLU A C 1
ATOM 641 O O . GLU A 1 80 ? 9.733 -8.042 -3.019 1.00 94.19 80 GLU A O 1
ATOM 646 N N . ALA A 1 81 ? 10.774 -8.696 -1.145 1.00 95.75 81 ALA A N 1
ATOM 647 C CA . ALA A 1 81 ? 11.781 -9.501 -1.837 1.00 95.75 81 ALA A CA 1
ATOM 648 C C . ALA A 1 81 ? 11.143 -10.541 -2.778 1.00 95.75 81 ALA A C 1
ATOM 650 O O . ALA A 1 81 ? 11.596 -10.759 -3.907 1.00 95.75 81 ALA A O 1
ATOM 651 N N . LYS A 1 82 ? 10.043 -11.172 -2.345 1.00 96.69 82 LYS A N 1
ATOM 652 C CA . LYS A 1 82 ? 9.288 -12.127 -3.166 1.00 96.69 82 LYS A CA 1
ATOM 653 C C . LYS A 1 82 ? 8.589 -11.451 -4.349 1.00 96.69 82 LYS A C 1
ATOM 655 O O . LYS A 1 82 ? 8.511 -12.057 -5.420 1.00 96.69 82 LYS A O 1
ATOM 660 N N . ALA A 1 83 ? 8.058 -10.245 -4.171 1.00 95.56 83 ALA A N 1
ATOM 661 C CA . ALA A 1 83 ? 7.415 -9.470 -5.227 1.00 95.56 83 ALA A CA 1
ATOM 662 C C . ALA A 1 83 ? 8.439 -8.997 -6.268 1.00 95.56 83 ALA A C 1
ATOM 664 O O . ALA A 1 83 ? 8.243 -9.246 -7.457 1.00 95.56 83 ALA A O 1
ATOM 665 N N . LEU A 1 84 ? 9.572 -8.443 -5.832 1.00 93.56 84 LEU A N 1
ATOM 666 C CA . LEU A 1 84 ? 10.666 -8.023 -6.710 1.00 93.56 84 LEU A CA 1
ATOM 667 C C . LEU A 1 84 ? 11.198 -9.192 -7.544 1.00 93.56 84 LEU A C 1
ATOM 669 O O . LEU A 1 84 ? 11.244 -9.107 -8.771 1.00 93.56 84 LEU A O 1
ATOM 673 N N . LYS A 1 85 ? 11.466 -10.344 -6.911 1.00 94.12 85 LYS A N 1
ATOM 674 C CA . LYS A 1 85 ? 11.877 -11.567 -7.624 1.00 94.12 85 LYS A CA 1
ATOM 675 C C . LYS A 1 85 ? 10.851 -12.004 -8.673 1.00 94.12 85 LYS A C 1
ATOM 677 O O . LYS A 1 85 ? 11.207 -12.514 -9.733 1.00 94.12 85 LYS A O 1
ATOM 682 N N . LYS A 1 86 ? 9.554 -11.825 -8.394 1.00 94.12 86 LYS A N 1
ATOM 683 C CA . LYS A 1 86 ? 8.502 -12.097 -9.378 1.00 94.12 86 LYS A CA 1
ATOM 684 C C . LYS A 1 86 ? 8.580 -11.107 -10.541 1.00 94.12 86 LYS A C 1
ATOM 686 O O . LYS A 1 86 ? 8.509 -11.558 -11.685 1.00 94.12 86 LYS A O 1
ATOM 691 N N . LEU A 1 87 ? 8.700 -9.810 -10.284 1.00 92.38 87 LEU A N 1
ATOM 692 C CA . LEU A 1 87 ? 8.716 -8.772 -11.321 1.00 92.38 87 LEU A CA 1
ATOM 693 C C . LEU A 1 87 ? 9.935 -8.882 -12.251 1.00 92.38 87 LEU A C 1
ATOM 695 O O . LEU A 1 87 ? 9.779 -8.718 -13.455 1.00 92.38 87 LEU A O 1
ATOM 699 N N . GLN A 1 88 ? 11.093 -9.297 -11.729 1.00 89.69 88 GLN A N 1
ATOM 700 C CA . GLN A 1 88 ? 12.316 -9.542 -12.511 1.00 89.69 88 GLN A CA 1
ATOM 701 C C . GLN A 1 88 ? 12.203 -10.702 -13.518 1.00 89.69 88 GLN A C 1
ATOM 703 O O . GLN A 1 88 ? 13.020 -10.823 -14.427 1.00 89.69 88 GLN A O 1
ATOM 708 N N . HIS A 1 89 ? 11.198 -11.574 -13.390 1.00 92.56 89 HIS A N 1
ATOM 709 C CA . HIS A 1 89 ? 11.014 -12.683 -14.324 1.00 92.56 89 HIS A CA 1
ATOM 710 C C . HIS A 1 89 ? 10.720 -12.164 -15.739 1.00 92.56 89 HIS A C 1
ATOM 712 O O . HIS A 1 89 ? 9.735 -11.447 -15.924 1.00 92.56 89 HIS A O 1
ATOM 718 N N . LYS A 1 90 ? 11.494 -12.616 -16.739 1.00 90.88 90 LYS A N 1
ATOM 719 C CA . LYS A 1 90 ? 11.466 -12.149 -18.142 1.00 90.88 90 LYS A CA 1
ATOM 720 C C . LYS A 1 90 ? 10.064 -11.831 -18.669 1.00 90.88 90 LYS A C 1
ATOM 722 O O . LYS A 1 90 ? 9.812 -10.714 -19.085 1.00 90.88 90 LYS A O 1
ATOM 727 N N . LYS A 1 91 ? 9.113 -12.769 -18.552 1.00 92.44 91 LYS A N 1
ATOM 728 C CA . LYS A 1 91 ? 7.717 -12.564 -18.996 1.00 92.44 91 LYS A CA 1
ATOM 729 C C . LYS A 1 91 ? 7.054 -11.289 -18.440 1.00 92.44 91 LYS A C 1
ATOM 731 O O . LYS A 1 91 ? 6.315 -10.648 -19.169 1.00 92.44 91 LYS A O 1
ATOM 736 N N . ARG A 1 92 ? 7.261 -10.957 -17.159 1.00 91.25 92 ARG A N 1
ATOM 737 C CA . ARG A 1 92 ? 6.699 -9.747 -16.527 1.00 91.25 9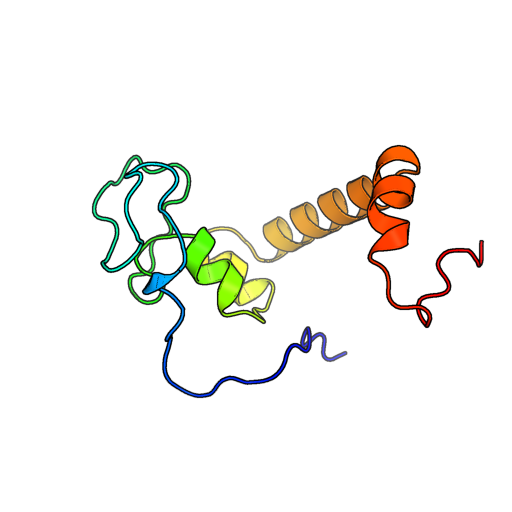2 ARG A CA 1
ATOM 738 C C . ARG A 1 92 ? 7.572 -8.523 -16.772 1.00 91.25 92 ARG A C 1
ATOM 740 O O . ARG A 1 92 ? 7.032 -7.462 -17.042 1.00 91.25 92 ARG A O 1
ATOM 747 N N . ARG A 1 93 ? 8.897 -8.680 -16.731 1.00 89.31 93 ARG A N 1
ATOM 748 C CA . ARG A 1 93 ? 9.845 -7.604 -17.046 1.00 89.31 93 ARG A CA 1
ATOM 749 C C . ARG A 1 93 ? 9.613 -7.049 -18.452 1.00 89.31 93 ARG A C 1
ATOM 751 O O . ARG A 1 93 ? 9.494 -5.845 -18.610 1.00 89.31 93 ARG A O 1
ATOM 758 N N . ASP A 1 94 ? 9.481 -7.926 -19.445 1.00 89.12 94 ASP A N 1
ATOM 759 C CA . ASP A 1 94 ? 9.282 -7.535 -20.844 1.00 89.12 94 ASP A CA 1
ATOM 760 C C . ASP A 1 94 ? 7.960 -6.752 -21.027 1.00 89.12 94 ASP A C 1
ATOM 762 O O . ASP A 1 94 ? 7.900 -5.854 -21.854 1.00 89.12 94 ASP A O 1
ATOM 766 N N . GLN A 1 95 ? 6.927 -7.023 -20.213 1.00 90.62 95 GLN A N 1
ATOM 767 C CA . GLN A 1 95 ? 5.665 -6.259 -20.199 1.00 90.62 95 GLN A CA 1
ATOM 768 C C . GLN A 1 95 ? 5.783 -4.884 -19.526 1.00 90.62 95 GLN A C 1
ATOM 770 O O . GLN A 1 95 ? 4.950 -4.016 -19.763 1.00 90.62 95 GLN A O 1
ATOM 775 N N . LEU A 1 96 ? 6.773 -4.703 -18.650 1.00 88.75 96 LEU A N 1
ATOM 776 C CA . LEU A 1 96 ? 6.995 -3.466 -17.899 1.00 88.75 96 LEU A CA 1
ATOM 777 C C . LEU A 1 96 ? 8.046 -2.559 -18.550 1.00 88.75 96 LEU A C 1
ATOM 779 O O . LEU A 1 96 ? 8.163 -1.401 -18.159 1.00 88.75 96 LEU A O 1
ATOM 783 N N . ARG A 1 97 ? 8.801 -3.072 -19.530 1.00 84.94 97 ARG A N 1
ATOM 784 C CA . ARG A 1 97 ? 9.940 -2.379 -20.143 1.00 84.94 97 ARG A CA 1
ATOM 785 C C . ARG A 1 97 ? 9.549 -1.040 -20.766 1.00 84.94 97 ARG A C 1
ATOM 787 O O . ARG A 1 97 ? 10.257 -0.064 -20.564 1.00 84.94 97 ARG A O 1
ATOM 794 N N . ASP A 1 98 ? 8.398 -0.981 -21.430 1.00 86.19 98 ASP A N 1
ATOM 795 C CA . ASP A 1 98 ? 7.917 0.229 -22.113 1.00 86.19 98 ASP A CA 1
ATOM 796 C C . ASP A 1 98 ? 7.516 1.359 -21.142 1.00 86.19 98 ASP A C 1
ATOM 798 O O . ASP A 1 98 ? 7.332 2.499 -21.560 1.00 86.19 98 ASP A O 1
ATOM 802 N N . PHE A 1 99 ? 7.393 1.059 -19.843 1.00 86.00 99 PHE A N 1
ATOM 803 C CA . PHE A 1 99 ? 7.079 2.032 -18.790 1.00 86.00 99 PHE A CA 1
ATOM 804 C C . PHE A 1 99 ? 8.316 2.505 -18.015 1.00 86.00 99 PHE A C 1
ATOM 806 O O . PHE A 1 99 ? 8.199 3.392 -17.168 1.00 86.00 99 PHE A O 1
ATOM 813 N N . ALA A 1 100 ? 9.488 1.905 -18.244 1.00 80.25 100 ALA A N 1
ATOM 814 C CA . ALA A 1 100 ? 10.717 2.322 -17.584 1.00 80.25 100 ALA A CA 1
ATOM 815 C C . ALA A 1 100 ? 11.261 3.604 -18.233 1.00 80.25 100 ALA A C 1
ATOM 817 O O . ALA A 1 100 ? 11.337 3.698 -19.457 1.00 80.25 100 ALA A O 1
ATOM 818 N N . SER A 1 101 ? 11.655 4.589 -17.417 1.00 74.19 101 SER A N 1
ATOM 819 C CA . SER A 1 101 ? 12.325 5.798 -17.913 1.00 74.19 101 SER A CA 1
ATOM 820 C C . SER A 1 101 ? 13.575 5.439 -18.733 1.00 74.19 101 SER A C 1
ATOM 822 O O . SER A 1 101 ? 14.257 4.483 -18.355 1.00 74.19 101 SER A O 1
ATOM 824 N N . PRO A 1 102 ? 13.919 6.211 -19.784 1.00 63.59 102 PRO A N 1
ATOM 825 C CA . PRO A 1 102 ? 15.049 5.922 -20.676 1.00 63.59 102 PRO A CA 1
ATOM 826 C C . PRO A 1 102 ? 16.399 5.750 -19.966 1.00 63.59 102 PRO A C 1
ATOM 828 O O . PRO A 1 102 ? 17.269 5.056 -20.477 1.00 63.59 102 PRO A O 1
ATOM 831 N N . ASP A 1 103 ? 16.557 6.352 -18.785 1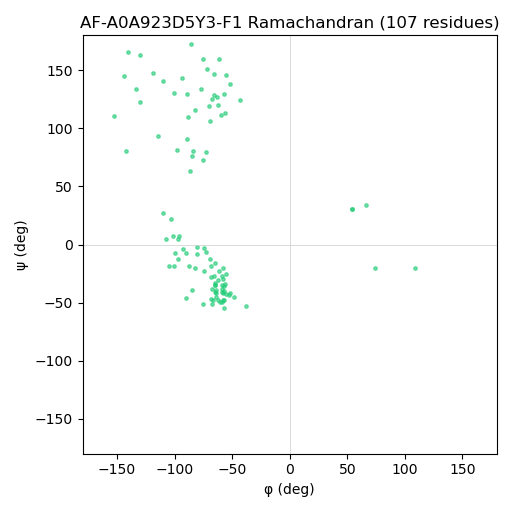.00 65.44 103 ASP A N 1
ATOM 832 C CA . ASP A 1 103 ? 17.795 6.311 -17.998 1.00 65.44 103 ASP A CA 1
ATOM 833 C C . ASP A 1 103 ? 17.968 5.012 -17.188 1.00 65.44 103 ASP A C 1
ATOM 835 O O . ASP A 1 103 ? 19.024 4.781 -16.598 1.00 65.44 103 ASP A O 1
ATOM 839 N N . ASN A 1 104 ? 16.943 4.153 -17.130 1.00 59.25 104 ASN A N 1
ATOM 840 C CA . ASN A 1 104 ? 17.049 2.846 -16.488 1.00 59.25 104 ASN A CA 1
ATOM 841 C C . ASN A 1 104 ? 17.522 1.810 -17.510 1.00 59.25 104 ASN A C 1
ATOM 843 O O . ASN A 1 104 ? 16.719 1.164 -18.187 1.00 59.25 104 ASN A O 1
ATOM 847 N N . ASP A 1 105 ? 18.839 1.651 -17.593 1.00 55.50 105 ASP A N 1
ATOM 848 C CA . ASP A 1 105 ? 19.494 0.654 -18.433 1.00 55.50 105 ASP A CA 1
ATOM 849 C C . ASP A 1 105 ? 19.297 -0.756 -17.834 1.00 55.50 105 ASP A C 1
ATOM 851 O O . ASP A 1 105 ? 20.128 -1.297 -17.103 1.00 55.50 105 ASP A O 1
ATOM 855 N N . TRP A 1 106 ? 18.116 -1.337 -18.064 1.00 62.12 106 TRP A N 1
ATOM 856 C CA . TRP A 1 106 ? 17.741 -2.684 -17.606 1.00 62.12 106 TRP A CA 1
ATOM 857 C C . TRP A 1 106 ? 18.413 -3.814 -18.405 1.00 62.12 106 TRP A C 1
ATOM 859 O O . TRP A 1 106 ? 18.204 -4.989 -18.080 1.00 62.12 106 TRP A O 1
ATOM 869 N N . ASP A 1 107 ? 19.187 -3.471 -19.437 1.00 55.22 107 ASP A N 1
ATOM 870 C CA . ASP A 1 107 ? 19.823 -4.404 -20.371 1.00 55.22 107 ASP A CA 1
ATOM 871 C C . ASP A 1 107 ? 21.325 -4.631 -20.077 1.00 55.22 107 ASP A C 1
ATOM 873 O O . ASP A 1 107 ? 21.993 -5.351 -20.818 1.00 55.22 107 ASP A O 1
ATOM 877 N N . VAL A 1 108 ? 21.858 -4.116 -18.959 1.00 54.59 108 VAL A N 1
ATOM 878 C CA . VAL A 1 108 ? 23.225 -4.428 -18.499 1.00 54.59 108 VAL A CA 1
ATOM 879 C C . VAL A 1 108 ? 23.228 -5.723 -17.674 1.00 54.59 108 VAL A C 1
ATOM 881 O O . VAL A 1 108 ? 23.279 -5.707 -16.443 1.00 54.59 108 VAL A O 1
ATOM 884 N N . A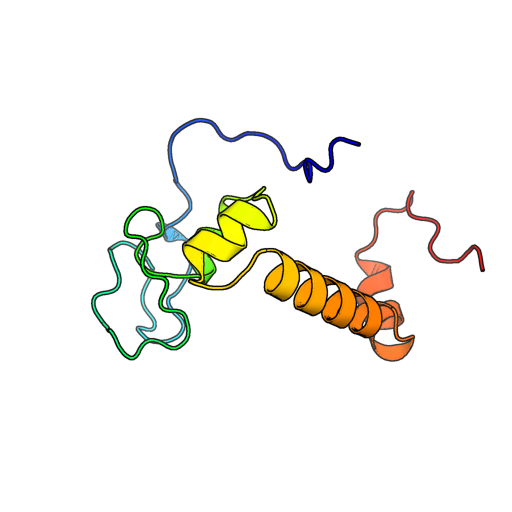LA A 1 109 ? 23.132 -6.863 -18.357 1.00 46.16 109 ALA A N 1
ATOM 885 C CA . ALA A 1 109 ? 23.414 -8.188 -17.798 1.00 46.16 109 ALA A CA 1
ATOM 886 C C . ALA A 1 109 ? 24.142 -9.062 -18.821 1.00 46.16 109 ALA A C 1
ATOM 888 O O . ALA A 1 109 ? 23.645 -9.163 -19.965 1.00 46.16 109 ALA A O 1
#

Secondary structure (DSSP, 8-state):
-----------S--TTGGGPBPTTT-SB--S----TT-TTB-S-GGGTTBHHHHTTS----HHHHHHHHTS-HHHHHHHHHHHHHHHTSHHHHHHHGGGS-TT--TT--

Sequence (109 aa):
MSEKFIVHDLQGECPLTNIYKCKKRGGLIQEVCEDSTCEWRLKNEGFLNCTWVACNFGPFTLEEVGEMMGVTRERIRQIEAKALKKLQHKKRRDQLRDFASPDNDWDVA

Nearest PDB structures (foldseek):
  5tw1-assembly1_F  TM=7.202E-01  e=1.182E-02  Mycolicibacterium smegmatis MC2 155
  5vi8-assembly1_F  TM=7.201E-01  e=1.182E-02  Mycolicibacterium smegmatis MC2 155
  6bzo-assembly1_F  TM=8.656E-01  e=5.476E-02  Mycobacterium tuberculosis
  8d5v-assembly2_D  TM=8.454E-01  e=6.222E-02  Mycobacterium tuberculosis H37Rv
  6cce-assembly1_F  TM=7.151E-01  e=2.712E-02  Mycolicibacterium smegmatis MC2 155

Solvent-accessible surface area (backbone atoms only — not comparable to full-atom values): 6908 Å² total; per-residue (Å²): 142,76,90,68,68,86,58,83,87,74,85,87,71,81,85,63,39,78,78,42,59,34,88,86,80,67,44,61,42,79,59,65,56,79,61,86,84,45,92,53,56,32,90,39,70,94,32,30,18,25,46,74,54,44,70,74,68,51,68,73,49,55,54,61,51,9,62,58,70,74,46,53,39,67,57,44,51,52,52,50,55,53,49,52,59,53,46,68,36,62,81,51,34,67,74,46,52,88,75,53,59,89,86,64,72,85,76,84,121

Foldseek 3Di:
DDPAPDDDDDPDDDPCQQPDAQPVVRHGLPAADPDPPRPQAWPDRVQSRGVVSVVVNDDDQLCRVCVRRVHHSVVSVVVVVVVVVVCPPPVNVVVCVVVDDPPPCPPPD

pLDDT: mean 79.34, std 18.07, range [36.56, 97.81]

Mean predicted aligned error: 9.74 Å